Protein AF-A0A396S553-F1 (afdb_monomer_lite)

Sequence (60 aa):
MRELAFIEDEIRAEEITAKTMNWCAAQCKDAELRRILEEMAETHQLKVADLSRYLNHNLK

Organism: NCBI:txid2304605

Structure 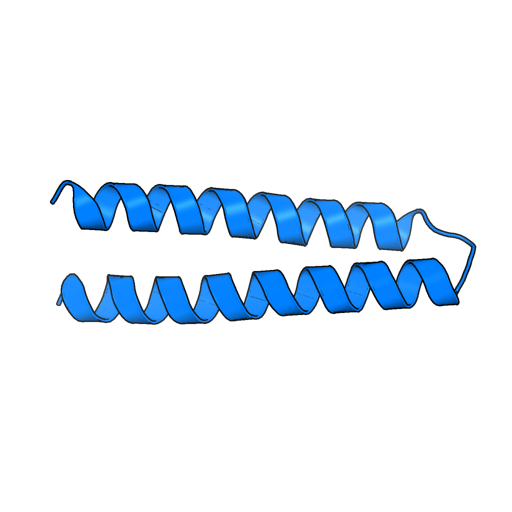(mmCIF, N/CA/C/O backbone):
data_AF-A0A396S553-F1
#
_entry.id   AF-A0A396S553-F1
#
loop_
_atom_site.group_PDB
_atom_site.id
_atom_site.type_symbol
_atom_site.label_atom_id
_atom_site.label_alt_id
_atom_site.label_comp_id
_atom_site.label_asym_id
_atom_site.label_entity_id
_atom_site.label_seq_id
_atom_site.pdbx_PDB_ins_code
_atom_site.Cartn_x
_atom_site.Cartn_y
_atom_site.Cartn_z
_atom_site.occupancy
_atom_site.B_iso_or_equiv
_atom_site.auth_seq_id
_atom_site.auth_comp_id
_atom_site.auth_asym_id
_atom_site.auth_atom_id
_atom_site.pdbx_PDB_model_num
ATOM 1 N N . MET A 1 1 ? 15.217 3.189 -19.472 1.00 63.34 1 MET A N 1
ATOM 2 C CA . MET A 1 1 ? 16.002 3.145 -18.213 1.00 63.34 1 MET A CA 1
ATOM 3 C C . MET A 1 1 ? 15.492 4.124 -17.163 1.00 63.34 1 MET A C 1
ATOM 5 O O . MET A 1 1 ? 15.083 3.653 -16.118 1.00 63.34 1 MET A O 1
ATOM 9 N N . ARG A 1 2 ? 15.452 5.444 -17.414 1.00 77.75 2 ARG A N 1
ATOM 10 C CA . ARG A 1 2 ? 14.987 6.424 -16.407 1.00 77.75 2 ARG A CA 1
ATOM 11 C C . ARG A 1 2 ? 13.534 6.198 -15.957 1.00 77.75 2 ARG A C 1
ATOM 13 O O . ARG A 1 2 ? 13.254 6.263 -14.774 1.00 77.75 2 ARG A O 1
ATOM 20 N N . GLU A 1 3 ? 12.643 5.881 -16.893 1.00 82.81 3 GLU A N 1
ATOM 21 C CA . GLU A 1 3 ? 11.227 5.587 -16.618 1.00 82.81 3 GLU A CA 1
ATOM 22 C C . GLU A 1 3 ? 11.023 4.309 -15.790 1.00 82.81 3 GLU A C 1
ATOM 24 O O . GLU A 1 3 ? 10.261 4.318 -14.834 1.00 82.81 3 GLU A O 1
ATOM 29 N N . LEU A 1 4 ? 11.774 3.239 -16.078 1.00 88.00 4 LEU A N 1
ATOM 30 C CA . LEU A 1 4 ? 11.703 1.992 -15.304 1.00 88.00 4 LEU A CA 1
ATOM 31 C C . LEU A 1 4 ? 12.189 2.190 -13.859 1.00 88.00 4 LEU A C 1
ATOM 33 O O . LEU A 1 4 ? 11.581 1.652 -12.944 1.00 88.00 4 LEU A O 1
ATOM 37 N N . ALA A 1 5 ? 13.219 3.017 -13.646 1.00 90.31 5 ALA A N 1
ATOM 38 C CA . ALA A 1 5 ? 13.678 3.373 -12.302 1.00 90.31 5 ALA A CA 1
ATOM 39 C C . ALA A 1 5 ? 12.615 4.160 -11.512 1.00 90.31 5 ALA A C 1
ATOM 41 O O . ALA A 1 5 ? 12.413 3.899 -10.332 1.00 90.31 5 ALA A O 1
ATOM 42 N N . PHE A 1 6 ? 11.883 5.071 -12.167 1.00 93.31 6 PHE A N 1
ATOM 43 C CA . PHE A 1 6 ? 10.750 5.751 -11.529 1.00 93.31 6 PHE A CA 1
ATOM 44 C C . PHE A 1 6 ? 9.630 4.780 -11.148 1.00 93.31 6 PHE A C 1
ATOM 46 O O . PHE A 1 6 ? 9.036 4.927 -10.088 1.00 93.31 6 PHE A O 1
ATOM 53 N N . ILE A 1 7 ? 9.355 3.778 -11.986 1.00 94.25 7 ILE A N 1
ATOM 54 C CA . ILE A 1 7 ? 8.339 2.759 -11.695 1.00 94.25 7 ILE A CA 1
ATOM 55 C C . ILE A 1 7 ? 8.766 1.875 -10.521 1.00 94.25 7 ILE A C 1
ATOM 57 O O .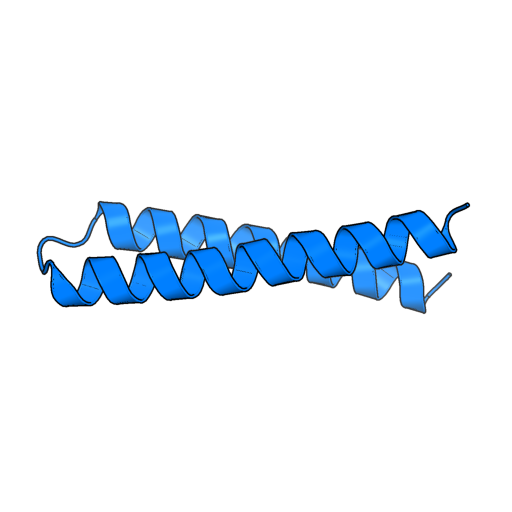 ILE A 1 7 ? 7.935 1.554 -9.678 1.00 94.25 7 ILE A O 1
ATOM 61 N N . GLU A 1 8 ? 10.045 1.509 -10.425 1.00 95.50 8 GLU A N 1
ATOM 62 C CA . GLU A 1 8 ? 10.572 0.794 -9.256 1.00 95.50 8 GLU A CA 1
ATOM 63 C C . GLU A 1 8 ? 10.417 1.602 -7.962 1.00 95.50 8 GLU A C 1
ATOM 65 O O . GLU A 1 8 ? 10.017 1.049 -6.935 1.00 95.50 8 GLU A O 1
ATOM 70 N N . ASP A 1 9 ? 10.707 2.903 -7.998 1.00 97.00 9 ASP A N 1
ATOM 71 C CA . ASP A 1 9 ? 10.535 3.775 -6.835 1.00 97.00 9 ASP A CA 1
ATOM 72 C C . ASP A 1 9 ? 9.055 3.955 -6.467 1.00 97.00 9 ASP A C 1
ATOM 74 O O . ASP A 1 9 ? 8.712 3.894 -5.284 1.00 97.00 9 ASP A O 1
ATOM 78 N N . GLU A 1 10 ? 8.169 4.082 -7.457 1.00 97.31 10 GLU A N 1
ATOM 79 C CA . GLU A 1 10 ? 6.719 4.128 -7.241 1.00 97.31 10 GLU A CA 1
ATOM 80 C C . GLU A 1 10 ? 6.216 2.825 -6.604 1.00 97.31 10 GLU A C 1
ATOM 82 O O . GLU A 1 10 ? 5.485 2.868 -5.619 1.00 97.31 10 GLU A O 1
ATOM 87 N N . ILE A 1 11 ? 6.664 1.657 -7.084 1.00 97.94 11 ILE A N 1
ATOM 88 C CA . ILE A 1 11 ? 6.328 0.357 -6.479 1.00 97.94 11 ILE A CA 1
ATOM 89 C C . ILE A 1 11 ? 6.725 0.335 -4.998 1.00 97.94 11 ILE A C 1
ATOM 91 O O . ILE A 1 11 ? 5.921 -0.054 -4.151 1.00 97.94 11 ILE A O 1
ATOM 95 N N . ARG A 1 12 ? 7.939 0.789 -4.656 1.00 98.25 12 ARG A N 1
ATOM 96 C CA . ARG A 1 12 ? 8.389 0.847 -3.254 1.00 98.25 12 ARG A CA 1
ATOM 97 C C . ARG A 1 12 ? 7.535 1.797 -2.416 1.00 98.25 12 ARG A C 1
ATOM 99 O O . ARG A 1 12 ? 7.193 1.457 -1.282 1.00 98.25 12 ARG A O 1
ATOM 106 N N . ALA A 1 13 ? 7.200 2.972 -2.945 1.00 98.50 13 ALA A N 1
ATOM 107 C CA . ALA A 1 13 ? 6.370 3.952 -2.250 1.00 98.50 13 ALA A CA 1
ATOM 108 C C . ALA A 1 13 ? 4.964 3.399 -1.965 1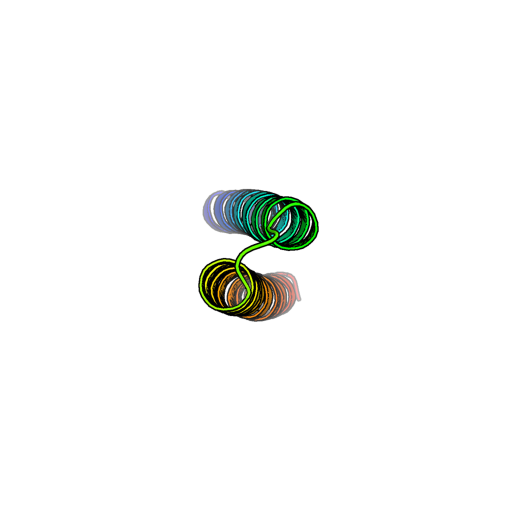.00 98.50 13 ALA A C 1
ATOM 110 O O . ALA A 1 13 ? 4.465 3.495 -0.840 1.00 98.50 13 ALA A O 1
ATOM 111 N N . GLU A 1 14 ? 4.359 2.759 -2.961 1.00 98.44 14 GLU A N 1
ATOM 112 C CA . GLU A 1 14 ? 3.051 2.114 -2.871 1.00 98.44 14 GLU A CA 1
ATOM 113 C C . GLU A 1 14 ? 3.057 0.956 -1.859 1.00 98.44 14 GLU A C 1
ATOM 115 O O . GLU A 1 14 ? 2.168 0.860 -1.009 1.00 98.44 14 GLU A O 1
ATOM 120 N N . GLU A 1 15 ? 4.108 0.129 -1.849 1.00 98.56 15 GLU A N 1
ATOM 121 C CA . GLU A 1 15 ? 4.259 -0.940 -0.859 1.00 98.56 15 GLU A CA 1
ATOM 122 C C . GLU A 1 15 ? 4.356 -0.417 0.578 1.00 98.56 15 GLU A C 1
ATOM 124 O O . GLU A 1 15 ? 3.724 -0.969 1.485 1.00 98.56 15 GLU A O 1
ATOM 129 N N . ILE A 1 16 ? 5.174 0.616 0.811 1.00 98.62 16 ILE A N 1
ATOM 130 C CA . ILE A 1 16 ? 5.322 1.236 2.135 1.00 98.62 16 ILE A CA 1
ATOM 131 C C . ILE A 1 16 ? 3.982 1.821 2.581 1.00 98.62 16 ILE A C 1
ATOM 133 O O . ILE A 1 16 ? 3.580 1.625 3.731 1.00 98.62 16 ILE A O 1
ATOM 137 N N . THR A 1 17 ? 3.273 2.487 1.670 1.00 98.50 17 THR A N 1
ATOM 138 C CA . THR A 1 17 ? 1.965 3.094 1.934 1.00 98.50 17 THR A CA 1
ATOM 139 C C . THR A 1 17 ? 0.942 2.035 2.340 1.00 98.50 17 THR A C 1
ATOM 141 O O . THR A 1 17 ? 0.375 2.129 3.429 1.00 98.50 17 THR A O 1
ATOM 144 N N . ALA A 1 18 ? 0.788 0.965 1.554 1.00 98.56 18 ALA A N 1
ATOM 145 C CA . ALA A 1 18 ? -0.121 -0.136 1.873 1.00 98.56 18 ALA A CA 1
ATOM 146 C C . ALA A 1 18 ? 0.200 -0.806 3.220 1.00 98.56 18 ALA A C 1
ATOM 148 O O . ALA A 1 18 ? -0.690 -1.065 4.033 1.00 98.56 18 ALA A O 1
ATOM 149 N N . LYS A 1 19 ? 1.484 -1.085 3.485 1.00 98.56 19 LYS A N 1
ATOM 150 C CA . LYS A 1 19 ? 1.933 -1.690 4.753 1.00 98.56 19 LYS A CA 1
ATOM 151 C C . LYS A 1 19 ? 1.634 -0.776 5.940 1.00 98.56 19 LYS A C 1
ATOM 153 O O . LYS A 1 19 ? 1.167 -1.253 6.972 1.00 98.56 19 LYS A O 1
ATOM 158 N N . THR A 1 20 ? 1.863 0.525 5.781 1.00 98.50 20 THR A N 1
ATOM 159 C CA . THR A 1 20 ? 1.588 1.524 6.821 1.00 98.50 20 THR A CA 1
ATOM 160 C C . THR A 1 20 ? 0.093 1.624 7.102 1.00 98.50 20 THR A C 1
ATOM 162 O O . THR A 1 20 ? -0.300 1.622 8.263 1.00 98.50 20 THR A O 1
ATOM 165 N N . MET A 1 21 ? -0.750 1.636 6.068 1.00 98.00 21 MET A N 1
ATOM 166 C CA . MET A 1 21 ? -2.207 1.661 6.229 1.00 98.00 21 MET A CA 1
ATOM 167 C C . MET A 1 21 ? -2.732 0.419 6.951 1.00 98.00 21 MET A C 1
ATOM 169 O O . MET A 1 21 ? -3.487 0.559 7.909 1.00 98.00 21 MET A O 1
ATOM 173 N N . ASN A 1 22 ? -2.263 -0.775 6.579 1.00 98.06 22 ASN A N 1
ATOM 174 C CA . ASN A 1 22 ? -2.602 -2.010 7.292 1.00 98.06 22 ASN A CA 1
ATOM 175 C C . ASN A 1 22 ? -2.135 -1.988 8.752 1.00 98.06 22 ASN A C 1
ATOM 177 O O . ASN A 1 22 ? -2.857 -2.421 9.651 1.00 98.06 22 ASN A O 1
ATOM 181 N N . TRP A 1 23 ? -0.935 -1.463 9.013 1.00 98.06 23 TRP A N 1
ATOM 182 C CA . TRP A 1 23 ? -0.448 -1.305 10.380 1.00 98.06 23 TRP A CA 1
ATOM 183 C C . TRP A 1 23 ? -1.336 -0.350 11.186 1.00 98.06 23 TRP A C 1
ATOM 185 O O . TRP A 1 23 ? -1.728 -0.692 12.301 1.00 98.06 23 TRP A O 1
ATOM 195 N N . CYS A 1 24 ? -1.723 0.793 10.613 1.00 97.81 24 CYS A N 1
ATOM 196 C CA . CYS A 1 24 ? -2.673 1.722 11.224 1.00 97.81 24 CYS A CA 1
ATOM 197 C C . CYS A 1 24 ? -4.025 1.048 11.497 1.00 97.81 24 CYS A C 1
ATOM 199 O O . CYS A 1 24 ? -4.541 1.161 12.607 1.00 97.81 24 CYS A O 1
ATOM 201 N N . ALA A 1 25 ? -4.561 0.296 10.531 1.00 98.06 25 ALA A N 1
ATOM 202 C CA . ALA A 1 25 ? -5.819 -0.434 10.664 1.00 98.06 25 ALA A CA 1
ATOM 203 C C . ALA A 1 25 ? -5.790 -1.413 11.849 1.00 98.06 25 ALA A C 1
ATOM 205 O O . ALA A 1 25 ? -6.726 -1.459 12.650 1.00 98.06 25 ALA A O 1
ATOM 206 N N . ALA A 1 26 ? -4.674 -2.125 12.033 1.00 97.88 26 ALA A N 1
ATOM 207 C CA . ALA A 1 26 ? -4.476 -3.043 13.152 1.00 97.88 26 ALA A CA 1
ATOM 208 C C . ALA A 1 26 ? -4.444 -2.345 14.528 1.00 97.88 26 ALA A C 1
ATOM 210 O O . ALA A 1 26 ? -4.708 -2.988 15.544 1.00 97.88 26 ALA A O 1
ATOM 211 N N . GLN A 1 27 ? -4.138 -1.043 14.579 1.00 97.50 27 GLN A N 1
ATOM 212 C CA . GLN A 1 27 ? -4.185 -0.242 15.809 1.00 97.50 27 GLN A CA 1
ATOM 213 C C . GLN A 1 27 ? -5.561 0.406 16.056 1.00 97.50 27 GLN A C 1
ATOM 215 O O . GLN A 1 27 ? -5.813 0.933 17.145 1.00 97.50 27 GLN A O 1
ATOM 220 N N . CYS A 1 28 ? -6.469 0.380 15.077 1.00 95.88 28 CYS A N 1
ATOM 221 C CA . CYS A 1 28 ? -7.784 0.999 15.193 1.00 95.88 28 CYS A CA 1
ATOM 222 C C . CYS A 1 28 ? -8.757 0.134 16.005 1.00 95.88 28 CYS A C 1
ATOM 224 O O . CYS A 1 28 ? -8.946 -1.059 15.760 1.00 95.88 28 CYS A O 1
ATOM 226 N N . LYS A 1 29 ? -9.428 0.776 16.967 1.00 96.75 29 LYS A N 1
ATOM 227 C CA . LYS A 1 29 ? -10.544 0.184 17.726 1.00 96.75 29 LYS A CA 1
ATOM 228 C C . LYS A 1 29 ? -11.896 0.429 17.061 1.00 96.75 29 LYS A C 1
ATOM 230 O O . LYS A 1 29 ? -12.820 -0.352 17.266 1.00 96.75 29 LYS A O 1
ATOM 235 N N . ASP A 1 30 ? -12.000 1.512 16.295 1.00 98.12 30 ASP A N 1
ATOM 236 C CA . ASP A 1 30 ? -13.186 1.826 15.511 1.00 98.12 30 ASP A CA 1
ATOM 237 C C . ASP A 1 30 ? -13.245 0.925 14.272 1.00 98.12 30 ASP A C 1
ATOM 239 O O . ASP A 1 30 ? -12.289 0.853 13.497 1.00 98.12 30 ASP A O 1
ATOM 243 N N . ALA A 1 31 ? -14.351 0.194 14.129 1.00 97.25 31 ALA A N 1
ATOM 244 C CA . ALA A 1 31 ? -14.493 -0.831 13.101 1.00 97.25 31 ALA A CA 1
ATOM 245 C C . ALA A 1 31 ? -14.629 -0.237 11.694 1.00 97.25 31 ALA A C 1
ATOM 247 O O . ALA A 1 31 ? -14.128 -0.831 10.742 1.00 97.25 31 ALA A O 1
ATOM 248 N N . GLU A 1 32 ? -15.269 0.927 11.571 1.00 97.94 32 GLU A N 1
ATOM 249 C CA . GLU A 1 32 ? -15.470 1.579 10.280 1.00 97.94 32 GLU A CA 1
ATOM 250 C C . GLU A 1 32 ? -14.167 2.205 9.782 1.00 97.94 32 GLU A C 1
ATOM 252 O O . GLU A 1 32 ? -13.768 1.988 8.640 1.00 97.94 32 GLU A O 1
ATOM 257 N N . LEU A 1 33 ? -13.434 2.891 10.660 1.00 97.69 33 LEU A N 1
ATOM 258 C CA . LEU A 1 33 ? -12.118 3.430 10.338 1.00 97.69 33 LEU A CA 1
ATOM 259 C C . LEU A 1 33 ? -11.125 2.323 9.969 1.00 97.69 33 LEU A C 1
ATOM 261 O O . LEU A 1 33 ? -10.355 2.485 9.024 1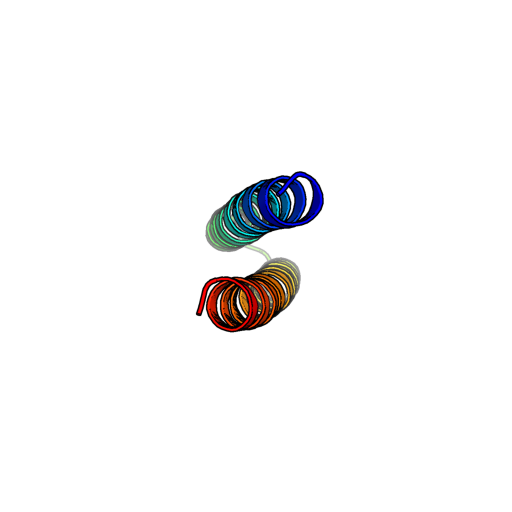.00 97.69 33 LEU A O 1
ATOM 265 N N . ARG A 1 34 ? -11.151 1.190 10.683 1.00 98.56 34 ARG A N 1
ATOM 266 C CA . ARG A 1 34 ? -10.323 0.028 10.341 1.00 98.56 34 ARG A CA 1
ATOM 267 C C . ARG A 1 34 ? -10.643 -0.490 8.939 1.00 98.56 34 ARG A C 1
ATOM 269 O O . ARG A 1 34 ? -9.718 -0.649 8.151 1.00 98.56 34 ARG A O 1
ATOM 276 N N . ARG A 1 35 ? -11.930 -0.683 8.621 1.00 98.44 35 ARG A N 1
ATOM 277 C CA . ARG A 1 35 ? -12.386 -1.134 7.296 1.00 98.44 35 ARG A CA 1
ATOM 278 C C . ARG A 1 35 ? -11.903 -0.195 6.190 1.00 98.44 35 ARG A C 1
ATOM 280 O O . ARG A 1 35 ? -11.352 -0.655 5.200 1.00 98.44 35 ARG A O 1
ATOM 287 N N . ILE A 1 36 ? -12.054 1.117 6.381 1.00 98.38 36 ILE A N 1
ATOM 288 C CA . ILE A 1 36 ? -11.601 2.119 5.406 1.00 98.38 36 ILE A CA 1
ATOM 289 C C . ILE A 1 36 ? -10.086 2.017 5.179 1.00 98.38 36 ILE A C 1
ATOM 291 O O . ILE A 1 36 ? -9.633 2.034 4.038 1.00 98.38 36 ILE A O 1
ATOM 295 N N . LEU A 1 37 ? -9.292 1.888 6.246 1.00 98.44 37 LEU A N 1
ATOM 296 C CA . LEU A 1 37 ? -7.838 1.751 6.128 1.00 98.44 37 LEU A CA 1
ATOM 297 C C . LEU A 1 37 ? -7.424 0.451 5.425 1.00 98.44 37 LEU A C 1
ATOM 299 O O . LEU A 1 37 ? -6.482 0.473 4.635 1.00 98.44 37 LEU A O 1
ATOM 303 N N . GLU A 1 38 ? -8.120 -0.655 5.688 1.00 98.44 38 GLU A N 1
ATOM 304 C CA . GLU A 1 38 ? -7.905 -1.941 5.011 1.00 98.44 38 GLU A CA 1
ATOM 305 C C . GLU A 1 38 ? -8.229 -1.843 3.509 1.00 98.44 38 GLU A C 1
ATOM 307 O O . GLU A 1 38 ? -7.421 -2.263 2.684 1.00 98.44 38 GLU A O 1
ATOM 312 N N . GLU A 1 39 ? -9.341 -1.203 3.136 1.00 98.56 39 GLU A N 1
ATOM 313 C CA . GLU A 1 39 ? -9.732 -0.987 1.730 1.00 98.56 39 GLU A CA 1
ATOM 314 C C . GLU A 1 39 ? -8.753 -0.076 0.978 1.00 98.56 39 GLU A C 1
ATOM 316 O O . GLU A 1 39 ? -8.410 -0.313 -0.187 1.00 98.56 39 GLU A O 1
ATOM 321 N N . MET A 1 40 ? -8.253 0.964 1.648 1.00 98.38 40 MET A N 1
ATOM 322 C CA . MET A 1 40 ? -7.206 1.814 1.086 1.00 98.38 40 MET A CA 1
ATOM 323 C C . MET A 1 40 ? -5.911 1.021 0.889 1.00 98.38 40 MET A C 1
ATOM 325 O O . MET A 1 40 ? -5.306 1.089 -0.182 1.00 98.38 40 MET A O 1
ATOM 329 N N . ALA A 1 41 ? -5.506 0.224 1.883 1.00 98.62 41 ALA A N 1
ATOM 330 C CA . ALA A 1 41 ? -4.324 -0.620 1.778 1.00 98.62 41 ALA A CA 1
ATOM 331 C C . ALA A 1 41 ? -4.437 -1.632 0.627 1.00 98.62 41 ALA A C 1
ATOM 333 O O . ALA A 1 41 ? -3.478 -1.793 -0.129 1.00 98.62 41 ALA A O 1
ATOM 334 N N . GLU A 1 42 ? -5.599 -2.268 0.456 1.00 98.50 42 GLU A N 1
ATOM 335 C CA . GLU A 1 42 ? -5.880 -3.183 -0.656 1.00 98.50 42 GLU A CA 1
ATOM 336 C C . GLU A 1 42 ? -5.755 -2.474 -2.011 1.00 98.50 42 GLU A C 1
ATOM 338 O O . GLU A 1 42 ? -5.106 -2.983 -2.926 1.00 98.50 42 GLU A O 1
ATOM 343 N N . THR A 1 43 ? -6.284 -1.255 -2.130 1.00 98.56 43 THR A N 1
ATOM 344 C CA . THR A 1 43 ? -6.176 -0.459 -3.364 1.00 98.56 43 THR A CA 1
ATOM 345 C C . THR A 1 43 ? -4.713 -0.200 -3.748 1.00 98.56 43 THR A C 1
ATOM 347 O O . THR A 1 43 ? -4.327 -0.379 -4.906 1.00 98.56 43 THR A O 1
ATOM 350 N N . HIS A 1 44 ? -3.870 0.160 -2.777 1.00 98.56 44 HIS A N 1
ATOM 351 C CA . HIS A 1 44 ? -2.432 0.339 -2.999 1.00 98.56 44 HIS A CA 1
ATOM 352 C C . HIS A 1 44 ? -1.730 -0.989 -3.352 1.00 98.56 44 HIS A C 1
ATOM 354 O O . HIS A 1 44 ? -0.876 -1.023 -4.238 1.00 98.56 44 HIS A O 1
ATOM 360 N N . GLN A 1 45 ? -2.125 -2.115 -2.744 1.00 98.38 45 GLN A N 1
ATOM 361 C CA . GLN A 1 45 ? -1.596 -3.444 -3.098 1.00 98.38 45 GLN A CA 1
ATOM 362 C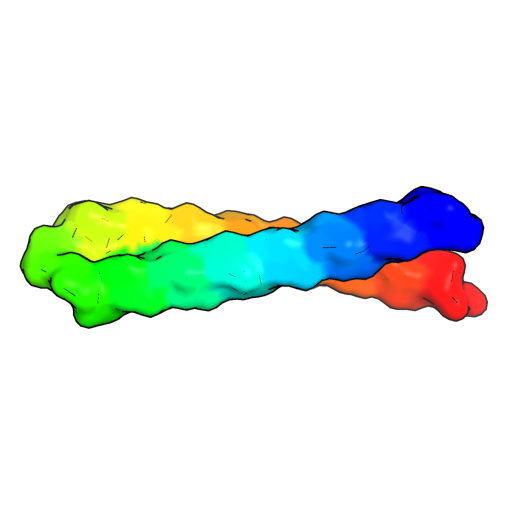 C . GLN A 1 45 ? -1.934 -3.853 -4.538 1.00 98.38 45 GLN A C 1
ATOM 364 O O . GLN A 1 45 ? -1.075 -4.398 -5.237 1.00 98.38 45 GLN A O 1
ATOM 369 N N . LEU A 1 46 ? -3.153 -3.569 -5.006 1.00 98.50 46 LEU A N 1
ATOM 370 C CA . LEU A 1 46 ? -3.545 -3.803 -6.398 1.00 98.50 46 LEU A CA 1
ATOM 371 C C . LEU A 1 46 ? -2.687 -2.966 -7.357 1.00 98.50 46 LEU A C 1
ATOM 373 O O . LEU A 1 46 ? -2.179 -3.495 -8.348 1.00 98.50 46 LEU A O 1
ATOM 377 N N . LYS A 1 47 ? -2.426 -1.697 -7.018 1.00 98.12 47 LYS A N 1
ATOM 378 C CA . LYS A 1 47 ? -1.544 -0.825 -7.807 1.00 98.12 47 LYS A CA 1
ATOM 379 C C . LYS A 1 47 ? -0.102 -1.348 -7.857 1.00 98.12 47 LYS A C 1
ATOM 381 O O . LYS A 1 47 ? 0.489 -1.370 -8.937 1.00 98.12 47 LYS A O 1
ATOM 386 N N . VAL A 1 48 ? 0.448 -1.843 -6.742 1.00 98.25 48 VAL A N 1
ATOM 387 C CA . VAL A 1 48 ? 1.758 -2.530 -6.721 1.00 98.25 48 VAL A CA 1
ATOM 388 C C . VAL A 1 48 ? 1.771 -3.712 -7.688 1.00 98.25 48 VAL A C 1
ATOM 390 O O . VAL A 1 48 ? 2.725 -3.863 -8.456 1.00 98.25 48 VAL A O 1
ATOM 393 N N . ALA A 1 49 ? 0.727 -4.545 -7.675 1.00 97.88 49 ALA A N 1
ATOM 394 C CA . ALA A 1 49 ? 0.643 -5.715 -8.544 1.00 97.88 49 ALA A CA 1
ATOM 395 C C . ALA A 1 49 ? 0.627 -5.323 -10.029 1.00 97.88 49 ALA A C 1
ATOM 397 O O . ALA A 1 49 ? 1.333 -5.937 -10.834 1.00 97.88 49 ALA A O 1
ATOM 398 N N . ASP A 1 50 ? -0.121 -4.283 -10.391 1.00 97.62 50 ASP A N 1
ATOM 399 C CA . ASP A 1 50 ? -0.212 -3.804 -11.771 1.00 97.62 50 ASP A CA 1
ATOM 400 C C . ASP A 1 50 ? 1.090 -3.155 -12.251 1.00 97.62 50 ASP A C 1
ATOM 402 O O . ASP A 1 50 ? 1.588 -3.503 -13.326 1.00 97.62 50 ASP A O 1
ATOM 406 N N . LEU A 1 51 ? 1.708 -2.293 -11.436 1.00 96.62 51 LEU A N 1
ATOM 407 C CA . LEU A 1 51 ? 3.012 -1.698 -11.747 1.00 96.62 51 LEU A CA 1
ATOM 408 C C . LEU A 1 51 ? 4.105 -2.766 -11.863 1.00 96.62 51 LEU A C 1
ATOM 410 O O . LEU A 1 51 ? 4.916 -2.726 -12.787 1.00 96.62 51 LEU A O 1
ATOM 414 N N . SER A 1 52 ? 4.090 -3.771 -10.984 1.00 96.25 52 SER A N 1
ATOM 415 C CA . SER A 1 52 ? 5.031 -4.894 -11.038 1.00 96.25 52 SER A CA 1
ATOM 416 C C . SER A 1 52 ? 4.845 -5.726 -12.306 1.00 96.25 52 SER A C 1
ATOM 418 O O . SER A 1 52 ? 5.825 -6.120 -12.939 1.00 96.25 52 SER A O 1
ATOM 420 N N . ARG A 1 53 ? 3.598 -5.990 -12.725 1.00 95.44 53 ARG A N 1
ATOM 421 C CA . ARG A 1 53 ? 3.310 -6.668 -14.001 1.00 95.44 53 ARG A CA 1
ATOM 422 C C . ARG A 1 53 ? 3.816 -5.855 -15.187 1.00 95.44 53 ARG A C 1
ATOM 424 O O . ARG A 1 53 ? 4.451 -6.428 -16.071 1.00 95.44 53 ARG A O 1
ATOM 431 N N . TYR A 1 54 ? 3.573 -4.545 -15.190 1.00 93.75 54 TYR A N 1
ATOM 432 C CA . TYR A 1 54 ? 4.061 -3.643 -16.231 1.00 93.75 54 TYR A CA 1
ATOM 433 C C . TYR A 1 54 ? 5.593 -3.646 -16.305 1.00 93.75 54 TYR A C 1
ATOM 435 O O . TYR A 1 54 ? 6.156 -3.846 -17.382 1.00 93.75 54 TYR A O 1
ATOM 443 N N . LEU A 1 55 ? 6.277 -3.488 -15.170 1.00 91.62 55 LEU A N 1
ATOM 444 C CA . LEU A 1 55 ? 7.738 -3.482 -15.105 1.00 91.62 55 LEU A CA 1
ATOM 445 C C . LEU A 1 55 ? 8.315 -4.807 -15.625 1.00 91.62 55 LEU A C 1
ATOM 447 O O . LEU A 1 55 ? 9.179 -4.810 -16.498 1.00 91.62 55 LEU A O 1
ATOM 451 N N . ASN A 1 56 ? 7.769 -5.935 -15.166 1.00 90.62 56 ASN A N 1
ATOM 452 C CA . ASN A 1 56 ? 8.186 -7.269 -15.601 1.00 90.62 56 ASN A CA 1
ATOM 453 C C . ASN A 1 56 ? 7.933 -7.535 -17.093 1.00 90.62 56 ASN A C 1
ATOM 455 O O . ASN A 1 56 ? 8.652 -8.330 -17.693 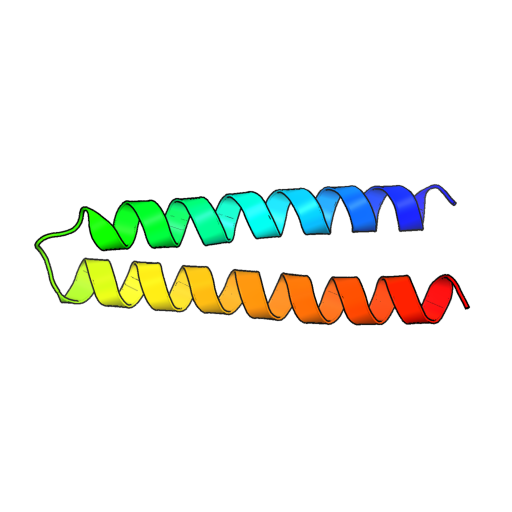1.00 90.62 56 ASN A O 1
ATOM 459 N N . HIS A 1 57 ? 6.914 -6.913 -17.693 1.00 91.44 57 HIS A N 1
ATOM 460 C CA . HIS A 1 57 ? 6.665 -7.012 -19.130 1.00 91.44 57 HIS A CA 1
ATOM 461 C C . HIS A 1 57 ? 7.701 -6.232 -19.949 1.00 91.44 57 HIS A C 1
ATOM 463 O O . HIS A 1 57 ? 8.137 -6.726 -20.979 1.00 91.44 57 HIS A O 1
ATOM 469 N N . ASN A 1 58 ? 8.120 -5.052 -19.480 1.00 85.19 58 ASN A N 1
ATOM 470 C CA . ASN A 1 58 ? 9.081 -4.187 -20.179 1.00 85.19 58 ASN A CA 1
ATOM 471 C C . ASN A 1 58 ? 10.558 -4.547 -19.920 1.00 85.19 58 ASN A C 1
ATOM 473 O O . ASN A 1 58 ? 11.442 -4.029 -20.598 1.00 85.19 58 ASN A O 1
ATOM 477 N N . LEU A 1 59 ? 10.834 -5.390 -18.919 1.00 76.50 59 LEU A N 1
ATOM 478 C CA . LEU A 1 59 ? 12.165 -5.944 -18.638 1.00 76.50 59 LEU A CA 1
ATOM 479 C C . LEU A 1 59 ? 12.458 -7.258 -19.391 1.00 76.50 59 LEU A C 1
ATOM 481 O O . LEU A 1 59 ? 13.598 -7.721 -19.354 1.00 76.50 59 LEU A O 1
ATOM 485 N N . LYS A 1 60 ? 11.451 -7.868 -20.027 1.00 57.69 60 LYS A N 1
ATOM 486 C CA . LYS A 1 60 ? 11.596 -9.049 -20.894 1.00 57.69 60 LYS A CA 1
ATOM 487 C C . LYS A 1 60 ? 11.841 -8.642 -22.340 1.00 57.69 60 LYS A C 1
ATOM 489 O O . LYS A 1 60 ? 12.573 -9.399 -23.012 1.00 57.69 60 LYS A O 1
#

Foldseek 3Di:
DVVLVVLVVLLVVLLVQLVVLQVVLVVDPDPVSSVVSNVSSVVSVVVSVVSVVVSVVVVD

Radius of gyration: 13.92 Å; chains: 1; bounding box: 32×16×39 Å

pLDDT: mean 94.67, std 7.97, range [57.69, 98.62]

Secondary structure (DSSP, 8-state):
-HHHHHHHHHHHHHHHHHHHHHHHHHH--SHHHHHHHHHHHHHHHHHHHHHHHHHHHHT-